Protein AF-A0A973HWJ2-F1 (afdb_monomer_lite)

Radius of gyration: 31.45 Å; chains: 1; bounding box: 64×47×81 Å

Secondary structure (DSSP, 8-state):
-HHHHHHHHHHHHHHHHHHHHHHHHHSTTHHHHHHHHHHHHHHHHHHHHHHHHHHHHHTS---SSS---EEEEEEEEETTEEEEEEEETT--EEEEEEETT------------THHHHHH--

Sequence (122 aa):
MLQGSIIFALVVIALTAITFAGYLLFRRGWFVIWLKASFAMTLIMAAVASLLSLLDVLSYQQLMAEVPIATVSIFEKENQHFDLTLVTVEGKEERYQIYGDQWQLDARLLTWVGPLAALGKK

Foldseek 3Di:
DVVVVVVVVVVVVVVVVVVVVVVQVPPPCNVVVVVVVVVVVVVVVVVVVVVVVVVVVVVDDDDPDPDDQWDWDWDDPDQQWIWIWIQGPVRDIDIDIGGHPDDDDDDDDDADDDPVNVVVDD

pLDDT: mean 85.68, std 9.86, range [49.69, 98.0]

Structure (mmCIF, N/CA/C/O backbone):
data_AF-A0A973HWJ2-F1
#
_entry.id   AF-A0A973HWJ2-F1
#
loop_
_atom_site.group_PDB
_atom_site.id
_atom_site.type_symbol
_atom_site.label_atom_id
_atom_site.label_alt_id
_atom_site.label_comp_id
_atom_site.label_asym_id
_atom_site.label_entity_id
_atom_site.label_seq_id
_atom_site.pdbx_PDB_ins_code
_atom_site.Cartn_x
_atom_site.Cartn_y
_atom_site.Cartn_z
_atom_site.occupancy
_atom_site.B_iso_or_equiv
_atom_site.auth_seq_id
_atom_site.auth_comp_id
_atom_site.auth_asym_id
_atom_site.auth_atom_id
_atom_site.pdbx_PDB_model_num
ATOM 1 N N . MET A 1 1 ? 2.311 25.179 -52.643 1.00 66.81 1 MET A N 1
ATOM 2 C CA . MET A 1 1 ? 3.588 25.550 -51.984 1.00 66.81 1 MET A CA 1
ATOM 3 C C . MET A 1 1 ? 3.638 25.078 -50.527 1.00 66.81 1 MET A C 1
ATOM 5 O O . MET A 1 1 ? 4.585 24.380 -50.199 1.00 66.81 1 MET A O 1
ATOM 9 N N . LEU A 1 2 ? 2.611 25.325 -49.694 1.00 78.38 2 LEU A N 1
ATOM 10 C CA . LEU A 1 2 ? 2.567 24.873 -48.283 1.00 78.38 2 LEU A CA 1
ATOM 11 C C . LEU A 1 2 ? 2.660 23.349 -48.059 1.00 78.38 2 LEU A C 1
ATOM 13 O O . LEU A 1 2 ? 3.334 22.898 -47.139 1.00 78.38 2 LEU A O 1
ATOM 17 N N . GLN A 1 3 ? 1.998 22.536 -48.886 1.00 85.62 3 GLN A N 1
ATOM 18 C CA . GLN A 1 3 ? 1.998 21.078 -48.697 1.00 85.62 3 GLN A CA 1
ATOM 19 C C . GLN A 1 3 ? 3.396 20.467 -48.898 1.00 85.62 3 GLN A C 1
ATOM 21 O O . GLN A 1 3 ? 3.814 19.610 -48.127 1.00 85.62 3 GLN A O 1
ATOM 26 N N . GLY A 1 4 ? 4.152 20.954 -49.889 1.00 90.69 4 GLY A N 1
ATOM 27 C CA . GLY A 1 4 ? 5.516 20.491 -50.157 1.00 90.69 4 GLY A CA 1
ATOM 28 C C . GLY A 1 4 ? 6.498 20.843 -49.036 1.00 90.69 4 GLY A C 1
ATOM 29 O O . GLY A 1 4 ? 7.325 20.013 -48.672 1.00 90.69 4 GLY A O 1
ATOM 30 N N . SER A 1 5 ? 6.367 22.029 -48.430 1.00 89.81 5 SER A N 1
ATOM 31 C CA . SER A 1 5 ? 7.207 22.432 -47.295 1.00 89.81 5 SER A CA 1
ATOM 32 C C . SER A 1 5 ? 6.914 21.630 -46.027 1.00 89.81 5 SER A C 1
ATOM 34 O O . SER A 1 5 ? 7.844 21.299 -45.297 1.00 89.81 5 SER A O 1
ATOM 36 N N . ILE A 1 6 ? 5.648 21.268 -45.781 1.00 93.69 6 ILE A N 1
ATOM 37 C CA . ILE A 1 6 ? 5.269 20.420 -44.637 1.00 93.69 6 ILE A CA 1
ATOM 38 C C . ILE A 1 6 ? 5.844 19.012 -44.807 1.00 93.69 6 ILE A C 1
ATOM 40 O O . ILE A 1 6 ? 6.454 18.486 -43.880 1.00 93.69 6 ILE A O 1
ATOM 44 N N . ILE A 1 7 ? 5.704 18.421 -45.998 1.00 96.06 7 ILE A N 1
ATOM 45 C CA . ILE A 1 7 ? 6.263 17.094 -46.292 1.00 96.06 7 ILE A CA 1
ATOM 46 C C . ILE A 1 7 ? 7.784 17.112 -46.118 1.00 96.06 7 ILE A C 1
ATOM 48 O O . ILE A 1 7 ? 8.334 16.239 -45.453 1.00 96.06 7 ILE A O 1
ATOM 52 N N . PHE A 1 8 ? 8.460 18.128 -46.654 1.00 95.31 8 PHE A N 1
ATOM 53 C CA . PHE A 1 8 ? 9.906 18.268 -46.510 1.00 95.31 8 PHE A CA 1
ATOM 54 C C . PHE A 1 8 ? 10.337 18.375 -45.039 1.00 95.31 8 PHE A C 1
ATOM 56 O O . PHE A 1 8 ? 11.236 17.653 -44.611 1.00 95.31 8 PHE A O 1
ATOM 63 N N . ALA A 1 9 ? 9.662 19.210 -44.243 1.00 94.12 9 ALA A N 1
ATOM 64 C CA . ALA A 1 9 ? 9.952 19.349 -42.818 1.00 94.12 9 ALA A CA 1
ATOM 65 C C . ALA A 1 9 ? 9.747 18.029 -42.055 1.00 94.12 9 ALA A C 1
ATOM 67 O O . ALA A 1 9 ? 10.604 17.639 -41.264 1.00 94.12 9 ALA A O 1
ATOM 68 N N . LEU A 1 10 ? 8.656 17.307 -42.330 1.00 95.88 10 LEU A N 1
ATOM 69 C CA . LEU A 1 10 ? 8.382 16.007 -41.711 1.00 95.88 10 LEU A CA 1
ATOM 70 C C . LEU A 1 10 ? 9.436 14.958 -42.079 1.00 95.88 10 LEU A C 1
ATOM 72 O O . LEU A 1 10 ? 9.856 14.198 -41.210 1.00 95.88 10 LEU A O 1
ATOM 76 N N . VAL A 1 11 ? 9.902 14.936 -43.331 1.00 96.50 11 VAL A N 1
ATOM 77 C CA . VAL A 1 11 ? 10.969 14.025 -43.775 1.00 96.50 11 VAL A CA 1
ATOM 78 C C . VAL A 1 11 ? 12.285 14.334 -43.063 1.00 96.50 11 VAL A C 1
ATOM 80 O O . VAL A 1 11 ? 12.936 13.415 -42.568 1.00 96.50 11 VAL A O 1
ATOM 83 N N . VAL A 1 12 ? 12.664 15.610 -42.950 1.00 96.38 12 VAL A N 1
ATOM 84 C CA . VAL A 1 12 ? 13.880 16.011 -42.224 1.00 96.38 12 VAL A CA 1
ATOM 85 C C . VAL A 1 12 ? 13.784 15.609 -40.750 1.00 96.38 12 VAL A C 1
ATOM 87 O O . VAL A 1 12 ? 14.704 14.982 -40.224 1.00 96.38 12 VAL A O 1
ATOM 90 N N . ILE A 1 13 ? 12.654 15.886 -40.093 1.00 96.19 13 ILE A N 1
ATOM 91 C CA . ILE A 1 13 ? 12.424 15.486 -38.698 1.00 96.19 13 ILE A CA 1
ATOM 92 C C . ILE A 1 13 ? 12.512 13.961 -38.555 1.00 96.19 13 ILE A C 1
ATOM 94 O O . ILE A 1 13 ? 13.239 13.473 -37.693 1.00 96.19 13 ILE A O 1
ATOM 98 N N . ALA A 1 14 ? 11.848 13.198 -39.423 1.00 93.81 14 ALA A N 1
ATOM 99 C CA . ALA A 1 14 ? 11.887 11.739 -39.377 1.00 93.81 14 ALA A CA 1
ATOM 100 C C . ALA A 1 14 ? 13.316 11.188 -39.548 1.00 93.81 14 ALA A C 1
ATOM 102 O O . ALA A 1 14 ? 13.743 10.339 -38.766 1.00 93.81 14 ALA A O 1
ATOM 103 N N . LEU A 1 15 ? 14.092 11.703 -40.507 1.00 95.69 15 LEU A N 1
ATOM 104 C CA . LEU A 1 15 ? 15.480 11.281 -40.732 1.00 95.69 15 LEU A CA 1
ATOM 105 C C . LEU A 1 15 ? 16.398 11.634 -39.551 1.00 95.69 15 LEU A C 1
ATOM 107 O O . LEU A 1 15 ? 17.232 10.819 -39.144 1.00 95.69 15 LEU A O 1
ATOM 111 N N . THR A 1 16 ? 16.232 12.819 -38.959 1.00 92.31 16 THR A N 1
ATOM 112 C CA . THR A 1 16 ? 16.990 13.206 -37.754 1.00 92.31 16 THR A CA 1
ATOM 113 C C . THR A 1 16 ? 16.624 12.338 -36.550 1.00 92.31 16 THR A C 1
ATOM 115 O O . THR A 1 16 ? 17.513 11.870 -35.842 1.00 92.31 16 THR A O 1
ATOM 118 N N . ALA A 1 17 ? 15.341 12.027 -36.354 1.00 90.75 17 ALA A N 1
ATOM 119 C CA . ALA A 1 17 ? 14.898 11.145 -35.280 1.00 90.75 17 ALA A CA 1
ATOM 120 C C . ALA A 1 17 ? 15.446 9.720 -35.452 1.00 90.75 17 ALA A C 1
ATOM 122 O O . ALA A 1 17 ? 15.938 9.140 -34.487 1.00 90.75 17 ALA A O 1
ATOM 123 N N . ILE A 1 18 ? 15.429 9.171 -36.673 1.00 93.31 18 ILE A N 1
ATOM 124 C CA . ILE A 1 18 ? 15.954 7.826 -36.965 1.00 93.31 18 ILE A CA 1
ATOM 125 C C . ILE A 1 18 ? 17.468 7.759 -36.744 1.00 93.31 18 ILE A C 1
ATOM 127 O O . ILE A 1 18 ? 17.956 6.813 -36.128 1.00 93.31 18 ILE A O 1
ATOM 131 N N . THR A 1 19 ? 18.222 8.759 -37.205 1.00 89.50 19 THR A N 1
ATOM 132 C CA . THR A 1 19 ? 19.684 8.790 -37.017 1.00 89.50 19 THR A CA 1
ATOM 133 C C . THR A 1 19 ? 20.060 8.951 -35.546 1.00 89.50 19 THR A C 1
ATOM 135 O O . THR A 1 19 ? 20.955 8.253 -35.067 1.00 89.50 19 THR A O 1
ATOM 138 N N . PHE A 1 20 ? 19.342 9.793 -34.800 1.00 86.88 20 PHE A N 1
ATOM 139 C CA . PHE A 1 20 ? 19.561 9.974 -33.367 1.00 86.88 20 PHE A CA 1
ATOM 140 C C . PHE A 1 20 ? 19.155 8.739 -32.548 1.00 86.88 20 PHE A C 1
ATOM 142 O O . PHE A 1 20 ? 19.892 8.327 -31.652 1.00 86.88 20 PHE A O 1
ATOM 149 N N . ALA A 1 21 ? 18.032 8.098 -32.887 1.00 83.62 21 ALA A N 1
ATOM 150 C CA . ALA A 1 21 ? 17.610 6.836 -32.282 1.00 83.62 21 ALA A CA 1
ATOM 151 C C . ALA A 1 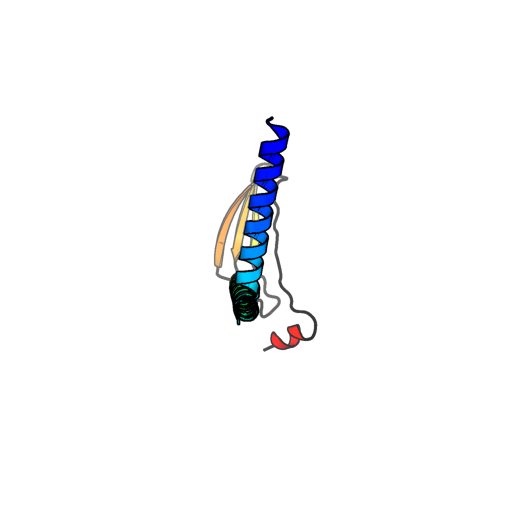21 ? 18.622 5.720 -32.567 1.00 83.62 21 ALA A C 1
ATOM 153 O O . ALA A 1 21 ? 19.028 5.014 -31.648 1.00 83.62 21 ALA A O 1
ATOM 154 N N . GLY A 1 22 ? 19.096 5.605 -33.811 1.00 82.25 22 GLY A N 1
ATOM 155 C CA . GLY A 1 22 ? 20.171 4.687 -34.176 1.00 82.25 22 GLY A CA 1
ATOM 156 C C . GLY A 1 22 ? 21.433 4.949 -33.356 1.00 82.25 22 GLY A C 1
ATOM 157 O O . GLY A 1 22 ? 21.944 4.038 -32.714 1.00 82.25 22 GLY A O 1
ATOM 158 N N . TYR A 1 23 ? 21.894 6.198 -33.287 1.00 82.62 23 TYR A N 1
ATOM 159 C CA . TYR A 1 23 ? 23.055 6.577 -32.477 1.00 82.62 23 TYR A CA 1
ATOM 160 C C . TYR A 1 23 ? 22.894 6.199 -30.994 1.00 82.62 23 TYR A C 1
ATOM 162 O O . TYR A 1 23 ? 23.821 5.654 -30.392 1.00 82.62 23 TYR A O 1
ATOM 170 N N . LEU A 1 24 ? 21.715 6.435 -30.409 1.00 75.25 24 LEU A N 1
ATOM 171 C CA . LEU A 1 24 ? 21.421 6.094 -29.016 1.00 75.25 24 LEU A CA 1
ATOM 172 C C . LEU A 1 24 ? 21.386 4.574 -28.782 1.00 75.25 24 LEU A C 1
ATOM 174 O O . LEU A 1 24 ? 21.932 4.101 -27.786 1.00 75.25 24 LEU A O 1
ATOM 178 N N . LEU A 1 25 ? 20.790 3.814 -29.706 1.00 75.19 25 LEU A N 1
ATOM 179 C CA . LEU A 1 25 ? 20.664 2.354 -29.630 1.00 75.19 25 LEU A CA 1
ATOM 180 C C . LEU A 1 25 ? 21.994 1.628 -29.887 1.00 75.19 25 LEU A C 1
ATOM 182 O O . LEU A 1 25 ? 22.286 0.633 -29.225 1.00 75.19 25 LEU A O 1
ATOM 186 N N . PHE A 1 26 ? 22.825 2.132 -30.804 1.00 75.12 26 PHE A N 1
ATOM 187 C CA . PHE A 1 26 ? 24.158 1.586 -31.089 1.00 75.12 26 PHE A CA 1
ATOM 188 C C . PHE A 1 26 ? 25.208 1.990 -30.043 1.00 75.12 26 PHE A C 1
ATOM 190 O O . PHE A 1 26 ? 26.313 1.437 -30.024 1.00 75.12 26 PHE A O 1
ATOM 197 N N . ARG A 1 27 ? 24.881 2.912 -29.127 1.00 73.81 27 ARG A N 1
ATOM 198 C CA . ARG A 1 27 ? 25.751 3.250 -28.000 1.00 73.81 27 ARG A CA 1
ATOM 199 C C . ARG A 1 27 ? 25.801 2.075 -27.021 1.00 73.81 27 ARG A C 1
ATOM 201 O O . ARG A 1 27 ? 24.853 1.786 -26.288 1.00 73.81 27 ARG A O 1
ATOM 208 N N . ARG A 1 28 ? 26.949 1.391 -27.015 1.00 68.81 28 ARG A N 1
ATOM 209 C CA . ARG A 1 28 ? 27.226 0.196 -26.207 1.00 68.81 28 ARG A CA 1
ATOM 210 C C . ARG A 1 28 ? 26.821 0.426 -24.744 1.00 68.81 28 ARG A C 1
ATOM 212 O O . ARG A 1 28 ? 27.370 1.295 -24.075 1.00 68.81 28 ARG A O 1
ATOM 219 N N . GLY A 1 29 ? 25.857 -0.359 -24.261 1.00 76.38 29 GLY A N 1
ATOM 220 C CA . GLY A 1 29 ? 25.415 -0.354 -22.863 1.00 76.38 29 GLY A CA 1
ATOM 221 C C . GLY A 1 29 ? 24.126 0.414 -22.556 1.00 76.38 29 GLY A C 1
ATOM 222 O O . GLY A 1 29 ? 23.635 0.267 -21.440 1.00 76.38 29 GLY A O 1
ATOM 223 N N . TRP A 1 30 ? 23.525 1.157 -23.499 1.00 83.12 30 TRP A N 1
ATOM 224 C CA . TRP A 1 30 ? 22.272 1.888 -23.228 1.00 83.12 30 TRP A CA 1
ATOM 225 C C . TRP A 1 30 ? 21.138 0.967 -22.751 1.00 83.12 30 TRP A C 1
ATOM 227 O O . TRP A 1 30 ? 20.506 1.260 -21.740 1.00 83.12 30 TRP A O 1
ATOM 237 N N . PHE A 1 31 ? 20.941 -0.186 -23.402 1.00 83.69 31 PHE A N 1
ATOM 238 C CA . PHE A 1 31 ? 19.905 -1.148 -23.006 1.00 83.69 31 PHE A CA 1
ATOM 239 C C . PHE A 1 31 ? 20.122 -1.696 -21.588 1.00 83.69 31 PHE A C 1
ATOM 241 O O . PHE A 1 31 ? 19.179 -1.810 -20.813 1.00 83.69 31 PHE A O 1
ATOM 248 N N . VAL A 1 32 ? 21.375 -1.983 -21.217 1.00 86.75 32 VAL A N 1
ATOM 249 C CA . VAL A 1 32 ? 21.720 -2.485 -19.877 1.00 86.75 32 VAL A CA 1
ATOM 250 C C . VAL A 1 32 ? 21.515 -1.398 -18.822 1.00 86.75 32 VAL A C 1
ATOM 252 O O . VAL A 1 32 ? 21.009 -1.684 -17.739 1.00 86.75 32 VAL A O 1
ATOM 255 N N . ILE A 1 33 ? 21.869 -0.148 -19.135 1.00 88.94 33 ILE A N 1
ATOM 256 C CA . ILE A 1 33 ? 21.638 1.001 -18.250 1.00 88.94 33 ILE A CA 1
ATOM 257 C C . ILE A 1 33 ? 20.137 1.225 -18.053 1.00 88.94 33 ILE A C 1
ATOM 259 O O . ILE A 1 33 ? 19.697 1.371 -16.915 1.00 88.94 33 ILE A O 1
ATOM 263 N N . TRP A 1 34 ? 19.356 1.205 -19.135 1.00 89.56 34 TRP A N 1
ATOM 264 C CA . TRP A 1 34 ? 17.902 1.334 -19.083 1.00 89.56 34 TRP A CA 1
ATOM 265 C C . TRP A 1 34 ? 17.272 0.211 -18.254 1.00 89.56 34 TRP A C 1
ATOM 267 O O . TRP A 1 34 ? 16.551 0.495 -17.303 1.00 89.56 34 TRP A O 1
ATOM 277 N N . LEU A 1 35 ? 17.628 -1.050 -18.523 1.00 92.12 35 LEU A N 1
ATOM 278 C CA . LEU A 1 35 ? 17.107 -2.202 -17.786 1.00 92.12 35 LEU A CA 1
ATOM 279 C C . LEU A 1 35 ? 17.448 -2.123 -16.291 1.00 92.12 35 LEU A C 1
ATOM 281 O O . LEU A 1 35 ? 16.582 -2.341 -15.445 1.00 92.12 35 LEU A O 1
ATOM 285 N N . LYS A 1 36 ? 18.693 -1.760 -15.954 1.00 92.31 36 LYS A N 1
ATOM 286 C CA . LYS A 1 36 ? 19.130 -1.578 -14.563 1.00 92.31 36 LYS A CA 1
ATOM 287 C C . LYS A 1 36 ? 18.366 -0.443 -13.877 1.00 92.31 36 LYS A C 1
ATOM 289 O O . LYS A 1 36 ? 17.967 -0.604 -12.726 1.00 92.31 36 LYS A O 1
ATOM 294 N N . ALA A 1 37 ? 18.155 0.680 -14.563 1.00 93.88 37 ALA A N 1
ATOM 295 C CA . ALA A 1 37 ? 17.407 1.815 -14.030 1.00 93.88 37 ALA A CA 1
ATOM 296 C C . ALA A 1 37 ? 15.928 1.465 -13.806 1.00 93.88 37 ALA A C 1
ATOM 298 O O . ALA A 1 37 ? 15.395 1.746 -12.735 1.00 93.88 37 ALA A O 1
ATOM 299 N N . SER A 1 38 ? 15.285 0.790 -14.761 1.00 94.56 38 SER A N 1
ATOM 300 C CA . SER A 1 38 ? 13.902 0.318 -14.629 1.00 94.56 38 SER A CA 1
ATOM 301 C C . SER A 1 38 ? 13.746 -0.690 -13.492 1.00 94.56 38 SER A C 1
ATOM 303 O O . SER A 1 38 ? 12.805 -0.591 -12.703 1.00 94.56 38 SER A O 1
ATOM 305 N N . PHE A 1 39 ? 14.687 -1.627 -13.357 1.00 95.38 39 PHE A N 1
ATOM 306 C CA . PHE A 1 39 ? 14.683 -2.583 -12.252 1.00 95.38 39 PHE A CA 1
ATOM 307 C C . PHE A 1 39 ? 14.872 -1.885 -10.899 1.00 95.38 39 PHE A C 1
ATOM 309 O O . PHE A 1 39 ? 14.102 -2.129 -9.974 1.00 95.38 39 PHE A O 1
ATOM 316 N N . ALA A 1 40 ? 15.826 -0.954 -10.795 1.00 96.62 40 ALA A N 1
ATOM 317 C CA . ALA A 1 40 ? 16.031 -0.164 -9.582 1.00 96.62 40 ALA A CA 1
ATOM 318 C C . ALA A 1 40 ? 14.790 0.667 -9.219 1.00 96.62 40 ALA A C 1
ATOM 320 O O . ALA A 1 40 ? 14.373 0.660 -8.064 1.00 96.62 40 ALA A O 1
ATOM 321 N N . MET A 1 41 ? 14.157 1.322 -10.198 1.00 97.19 41 MET A N 1
ATOM 322 C CA . MET A 1 41 ? 12.914 2.069 -9.984 1.00 97.19 41 MET A CA 1
ATOM 323 C C . MET A 1 41 ? 11.789 1.152 -9.486 1.00 97.19 41 MET A C 1
ATOM 325 O O . MET A 1 41 ? 11.069 1.504 -8.556 1.00 97.19 41 MET A O 1
ATOM 329 N N . THR A 1 42 ? 11.672 -0.051 -10.054 1.00 97.38 42 THR A N 1
ATOM 330 C CA . THR A 1 42 ? 10.681 -1.049 -9.623 1.00 97.38 42 THR A CA 1
ATOM 331 C C . THR A 1 42 ? 10.918 -1.484 -8.178 1.00 97.38 42 THR A C 1
ATOM 333 O O . THR A 1 42 ? 9.972 -1.540 -7.398 1.00 97.38 42 THR A O 1
ATOM 336 N N . LEU A 1 43 ? 12.174 -1.729 -7.791 1.00 97.31 43 LEU A N 1
ATOM 337 C CA . LEU A 1 43 ? 12.524 -2.067 -6.409 1.00 97.31 43 LEU A CA 1
ATOM 338 C C . LEU A 1 43 ? 12.217 -0.925 -5.436 1.00 97.31 43 LEU A C 1
ATOM 340 O O . LEU A 1 43 ? 11.713 -1.182 -4.347 1.00 97.31 43 LEU A O 1
ATOM 344 N N . ILE A 1 44 ? 12.474 0.327 -5.825 1.00 97.94 44 ILE A N 1
ATOM 345 C CA . ILE A 1 44 ? 12.131 1.496 -5.004 1.00 97.94 44 ILE A CA 1
ATOM 346 C C . ILE A 1 44 ? 10.613 1.584 -4.818 1.00 97.94 44 ILE A C 1
ATOM 348 O O . ILE A 1 44 ? 10.152 1.727 -3.688 1.00 97.94 44 ILE A O 1
ATOM 352 N N . MET A 1 45 ? 9.828 1.440 -5.890 1.00 98.00 45 MET A N 1
ATOM 353 C CA . MET A 1 45 ? 8.364 1.426 -5.786 1.00 98.00 45 MET A CA 1
ATOM 354 C C . MET A 1 45 ? 7.866 0.285 -4.893 1.00 98.00 45 MET A C 1
ATOM 356 O O . MET A 1 45 ? 7.002 0.509 -4.050 1.00 98.00 45 MET A O 1
ATOM 360 N N . ALA A 1 46 ? 8.436 -0.915 -5.028 1.00 97.94 46 ALA A N 1
ATOM 361 C CA . ALA A 1 46 ? 8.090 -2.056 -4.186 1.00 97.94 46 ALA A CA 1
ATOM 362 C C . ALA A 1 46 ? 8.444 -1.812 -2.709 1.00 97.94 46 ALA A C 1
ATOM 364 O O . ALA A 1 46 ? 7.664 -2.171 -1.826 1.00 97.94 46 ALA A O 1
ATOM 365 N N . ALA A 1 47 ? 9.579 -1.166 -2.430 1.00 97.62 47 ALA A N 1
ATOM 366 C CA . ALA A 1 47 ? 9.987 -0.802 -1.076 1.00 97.62 47 ALA A CA 1
ATOM 367 C C . ALA A 1 47 ? 9.041 0.238 -0.459 1.00 97.62 47 ALA A C 1
ATOM 369 O O . ALA A 1 47 ? 8.606 0.065 0.677 1.00 97.62 47 ALA A O 1
ATOM 370 N N . VAL A 1 48 ? 8.670 1.276 -1.216 1.00 97.69 48 VAL A N 1
ATOM 371 C CA . VAL A 1 48 ? 7.691 2.283 -0.776 1.00 97.69 48 VAL A CA 1
ATOM 372 C C . VAL A 1 48 ? 6.333 1.636 -0.516 1.00 97.69 48 VAL A C 1
ATOM 374 O O . VAL A 1 48 ? 5.757 1.855 0.545 1.00 97.69 48 VAL A O 1
ATOM 377 N N . ALA A 1 49 ? 5.844 0.795 -1.432 1.00 97.31 49 ALA A N 1
ATOM 378 C CA . ALA A 1 49 ? 4.582 0.081 -1.250 1.00 97.31 49 ALA A CA 1
ATOM 379 C C . ALA A 1 49 ? 4.615 -0.811 0.000 1.00 97.31 49 ALA A C 1
ATOM 381 O O . ALA A 1 49 ? 3.704 -0.750 0.817 1.00 97.31 49 ALA A O 1
ATOM 382 N N . SER A 1 50 ? 5.701 -1.563 0.200 1.00 95.19 50 SER A N 1
ATOM 383 C CA . SER A 1 50 ? 5.882 -2.410 1.385 1.00 95.19 50 SER A CA 1
ATOM 384 C C . SER A 1 50 ? 5.919 -1.595 2.677 1.00 95.19 50 SER A C 1
ATOM 386 O O . SER A 1 50 ? 5.349 -2.019 3.677 1.00 95.19 50 SER A O 1
ATOM 388 N N . LEU A 1 51 ? 6.556 -0.419 2.669 1.00 95.81 51 LEU A N 1
ATOM 389 C CA . LEU A 1 51 ? 6.598 0.467 3.831 1.00 95.81 51 LEU A CA 1
ATOM 390 C C . LEU A 1 51 ? 5.207 1.016 4.167 1.00 95.81 51 LEU A C 1
ATOM 392 O O . LEU A 1 51 ? 4.823 1.016 5.332 1.00 95.81 51 LEU A O 1
ATOM 396 N N . LEU A 1 52 ? 4.438 1.438 3.160 1.00 96.06 52 LEU A N 1
ATOM 397 C CA . LEU A 1 52 ? 3.058 1.890 3.353 1.00 96.06 52 LEU A CA 1
ATOM 398 C C . LEU A 1 52 ? 2.168 0.757 3.878 1.00 96.06 52 LEU A C 1
ATOM 400 O O . LEU A 1 52 ? 1.426 0.966 4.833 1.00 96.06 52 LEU A O 1
ATOM 404 N N . SER A 1 53 ? 2.286 -0.450 3.318 1.00 91.56 53 SER A N 1
ATOM 405 C CA . SER A 1 53 ? 1.570 -1.630 3.815 1.00 91.56 53 SER A CA 1
ATOM 406 C C . SER A 1 53 ? 1.976 -1.995 5.243 1.00 91.56 53 SER A C 1
ATOM 408 O O . SER A 1 53 ? 1.127 -2.379 6.038 1.00 91.56 53 SER A O 1
ATOM 410 N N . LEU A 1 54 ? 3.256 -1.857 5.597 1.00 90.81 54 LEU A N 1
ATOM 411 C CA . LEU A 1 54 ? 3.724 -2.088 6.961 1.00 90.81 54 LEU A CA 1
ATOM 412 C C . LEU A 1 54 ? 3.112 -1.077 7.934 1.00 90.81 54 LEU A C 1
ATOM 414 O O . LEU A 1 54 ? 2.663 -1.477 9.002 1.00 90.81 54 LEU A O 1
ATOM 418 N N . LEU A 1 55 ? 3.078 0.209 7.575 1.00 90.81 55 LEU A N 1
ATOM 419 C CA . LEU A 1 55 ? 2.442 1.244 8.397 1.00 90.81 55 LEU A CA 1
ATOM 420 C C . LEU A 1 55 ? 0.946 0.973 8.591 1.00 90.81 55 LEU A C 1
ATOM 422 O O . LEU A 1 55 ? 0.449 1.126 9.703 1.00 90.81 55 LEU A O 1
ATOM 426 N N . ASP A 1 56 ? 0.255 0.525 7.541 1.00 87.81 56 ASP A N 1
ATOM 427 C CA . ASP A 1 56 ? -1.150 0.120 7.626 1.00 87.81 56 ASP A CA 1
ATOM 428 C C . ASP A 1 56 ? -1.329 -1.055 8.598 1.00 87.81 56 ASP A C 1
ATOM 430 O O . ASP A 1 56 ? -2.104 -0.956 9.544 1.00 87.81 56 ASP A O 1
ATOM 434 N N . VAL A 1 57 ? -0.535 -2.123 8.462 1.00 85.00 57 VAL A N 1
ATOM 435 C CA . VAL A 1 57 ? -0.593 -3.288 9.365 1.00 85.00 57 VAL A CA 1
ATOM 436 C C . VAL A 1 57 ? -0.252 -2.914 10.812 1.00 85.00 57 VAL A C 1
ATOM 438 O O . VAL A 1 57 ? -0.903 -3.403 11.733 1.00 85.00 57 VAL A O 1
ATOM 441 N N . LEU A 1 58 ? 0.728 -2.033 11.032 1.00 83.69 58 LEU A N 1
ATOM 442 C CA . LEU A 1 58 ? 1.106 -1.557 12.368 1.00 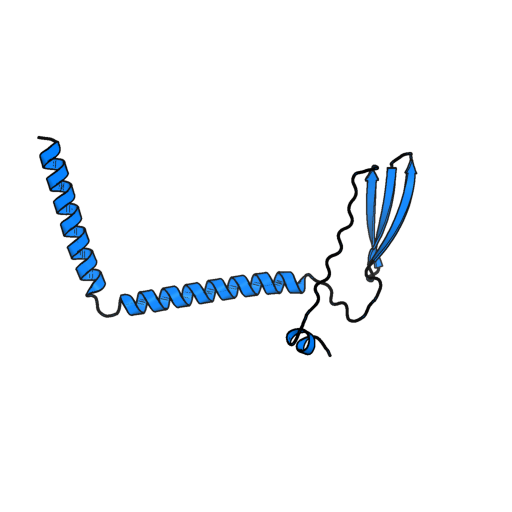83.69 58 LEU A CA 1
ATOM 443 C C . LEU A 1 58 ? 0.038 -0.670 13.024 1.00 83.69 58 LEU A C 1
ATOM 445 O O . LEU A 1 58 ? 0.106 -0.459 14.233 1.00 83.69 58 LEU A O 1
ATOM 449 N N . SER A 1 59 ? -0.937 -0.160 12.266 1.00 80.69 59 SER A N 1
ATOM 450 C CA . SER A 1 59 ? -2.065 0.588 12.833 1.00 80.69 59 SER A CA 1
ATOM 451 C C . SER A 1 59 ? -3.091 -0.311 13.537 1.00 80.69 59 SER A C 1
ATOM 453 O O . SER A 1 59 ? -3.864 0.173 14.366 1.00 80.69 59 SER A O 1
ATOM 455 N N . TYR A 1 60 ? -3.089 -1.618 13.249 1.00 78.00 60 TYR A N 1
ATOM 456 C CA . TYR A 1 60 ? -3.995 -2.574 13.879 1.00 78.00 60 TYR A CA 1
ATOM 457 C C . TYR A 1 60 ? -3.468 -3.002 15.250 1.00 78.00 60 TYR A C 1
ATOM 459 O O . TYR A 1 60 ? -2.303 -3.373 15.408 1.00 78.00 60 TYR A O 1
ATOM 467 N N . GLN A 1 61 ? -4.352 -3.020 16.248 1.00 70.75 61 GLN A N 1
ATOM 468 C CA . GLN A 1 61 ? -4.031 -3.597 17.551 1.00 70.75 61 GLN A CA 1
ATOM 469 C C . GLN A 1 61 ? -3.938 -5.124 17.447 1.00 70.75 61 GLN A C 1
ATOM 471 O O . GLN A 1 61 ? -4.752 -5.769 16.785 1.00 70.75 61 GLN A O 1
ATOM 476 N N . GLN A 1 62 ? -2.944 -5.718 18.107 1.00 69.56 62 GLN A N 1
ATOM 477 C CA . GLN A 1 62 ? -2.772 -7.169 18.127 1.00 69.56 62 GLN A CA 1
ATOM 478 C C . GLN A 1 62 ? -3.726 -7.802 19.145 1.00 69.56 62 GLN A C 1
ATOM 480 O O . GLN A 1 62 ? -3.536 -7.659 20.351 1.00 69.56 62 GLN A O 1
ATOM 485 N N . LEU A 1 63 ? -4.724 -8.550 18.670 1.00 65.56 63 LEU A N 1
ATOM 486 C CA . LEU A 1 63 ? -5.569 -9.371 19.535 1.00 65.56 63 LEU A CA 1
ATOM 487 C C . LEU A 1 63 ? -4.908 -10.740 19.750 1.00 65.56 63 LEU A C 1
ATOM 489 O O . LEU A 1 63 ? -4.897 -11.582 18.857 1.00 65.56 63 LEU A O 1
ATOM 493 N N . MET A 1 64 ? -4.355 -10.957 20.944 1.00 63.41 64 MET A N 1
ATOM 494 C CA . MET A 1 64 ? -3.726 -12.231 21.339 1.00 63.41 64 MET A CA 1
ATOM 495 C C . MET A 1 64 ? -4.748 -13.277 21.821 1.00 63.41 64 MET A C 1
ATOM 497 O O . MET A 1 64 ? -4.449 -14.466 21.872 1.00 63.41 64 MET A O 1
ATOM 501 N N . ALA A 1 65 ? -5.958 -12.840 22.171 1.00 65.94 65 ALA A N 1
ATOM 502 C CA . ALA A 1 65 ? -7.072 -13.682 22.590 1.00 65.94 65 ALA A CA 1
ATOM 503 C C . ALA A 1 65 ? -8.404 -12.990 22.251 1.00 65.94 65 ALA A C 1
ATOM 505 O O . ALA A 1 65 ? -8.421 -11.794 21.949 1.00 65.94 65 ALA A O 1
ATOM 506 N N . GLU A 1 66 ? -9.515 -13.729 22.317 1.00 67.38 66 GLU A N 1
ATOM 507 C CA . GLU A 1 66 ? -10.879 -13.186 22.216 1.00 67.38 66 GLU A CA 1
ATOM 508 C C . GLU A 1 66 ? -11.200 -12.342 23.459 1.00 67.38 66 GLU A C 1
ATOM 510 O O . GLU A 1 66 ? -11.870 -12.776 24.394 1.00 67.38 66 GLU A O 1
ATOM 515 N N . VAL A 1 67 ? -10.648 -11.131 23.496 1.00 73.19 67 VAL A N 1
ATOM 516 C CA . VAL A 1 67 ? -10.845 -10.148 24.563 1.00 73.19 67 VAL A CA 1
ATOM 517 C C . VAL A 1 67 ? -11.764 -9.048 24.029 1.00 73.19 67 VAL A C 1
ATOM 519 O O . VAL A 1 67 ? -11.619 -8.657 22.866 1.00 73.19 67 VAL A O 1
ATOM 522 N N . PRO A 1 68 ? -12.712 -8.528 24.833 1.00 78.88 68 PRO A N 1
ATOM 523 C CA . PRO A 1 68 ? -13.483 -7.350 24.448 1.00 78.88 68 PRO A CA 1
ATOM 524 C C . PRO A 1 68 ? -12.545 -6.188 24.088 1.00 78.88 68 PRO A C 1
ATOM 526 O O . PRO A 1 68 ? -11.705 -5.802 24.894 1.00 78.88 68 PRO A O 1
ATOM 529 N N . ILE A 1 69 ? -12.688 -5.634 22.880 1.00 81.06 69 ILE A N 1
ATOM 530 C CA . ILE A 1 69 ? -11.834 -4.540 22.371 1.00 81.06 69 ILE A CA 1
ATOM 531 C C . ILE A 1 69 ? -12.370 -3.140 22.693 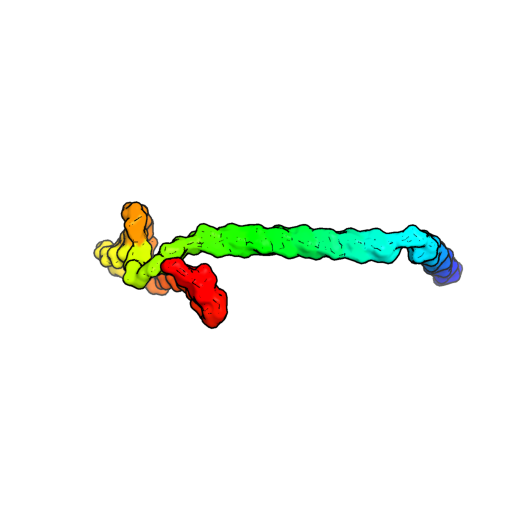1.00 81.06 69 ILE A C 1
ATOM 533 O O . ILE A 1 69 ? -11.613 -2.169 22.707 1.00 81.06 69 ILE A O 1
ATOM 537 N N . ALA A 1 70 ? -13.669 -3.028 22.964 1.00 86.81 70 ALA A N 1
ATOM 538 C CA . ALA A 1 70 ? -14.306 -1.808 23.434 1.00 86.81 70 ALA A CA 1
ATOM 539 C C . ALA A 1 70 ? -15.665 -2.119 24.074 1.00 86.81 70 ALA A C 1
ATOM 541 O O . ALA A 1 70 ? -16.329 -3.089 23.700 1.00 86.81 70 ALA A O 1
ATOM 542 N N . THR A 1 71 ? -16.092 -1.262 24.996 1.00 90.06 71 THR A N 1
ATOM 543 C CA . THR A 1 71 ? -17.442 -1.255 25.566 1.00 90.06 71 THR A CA 1
ATOM 544 C C . THR A 1 71 ? -18.191 -0.045 25.029 1.00 90.06 71 THR A C 1
ATOM 546 O O . THR A 1 71 ? -17.696 1.077 25.118 1.00 90.06 71 THR A O 1
ATOM 549 N N . VAL A 1 72 ? -19.385 -0.274 24.482 1.00 91.69 72 VAL A N 1
ATOM 550 C CA . VAL A 1 72 ? -20.270 0.781 23.978 1.00 91.69 72 VAL A CA 1
ATOM 551 C C . VAL A 1 72 ? -21.445 0.930 24.934 1.00 91.69 72 VAL A C 1
ATOM 553 O O . VAL A 1 72 ? -22.210 -0.013 25.129 1.00 91.69 72 VAL A O 1
ATOM 556 N N . SER A 1 73 ? -21.600 2.122 25.497 1.00 92.25 73 SER A N 1
ATOM 557 C CA . SER A 1 73 ? -22.731 2.493 26.345 1.00 92.25 73 SER A CA 1
ATOM 558 C C . SER A 1 73 ? -23.559 3.549 25.628 1.00 92.25 73 SER A C 1
ATOM 560 O O . SER A 1 73 ? -23.025 4.581 25.234 1.00 92.25 73 SER A O 1
ATOM 562 N N . ILE A 1 74 ? -24.856 3.299 25.460 1.00 91.50 74 ILE A N 1
ATOM 563 C CA . ILE A 1 74 ? -25.780 4.209 24.775 1.00 91.50 74 ILE A CA 1
ATOM 564 C C . ILE A 1 74 ? -26.818 4.685 25.784 1.00 91.50 74 ILE A C 1
ATOM 566 O O . ILE A 1 74 ? -27.460 3.868 26.446 1.00 91.50 74 ILE A O 1
ATOM 570 N N . PHE A 1 75 ? -26.987 5.998 25.894 1.00 92.00 75 PHE A N 1
ATOM 571 C CA . PHE A 1 75 ? -27.976 6.620 26.764 1.00 92.00 75 PHE A CA 1
ATOM 572 C C . PHE A 1 75 ? -28.892 7.540 25.957 1.00 92.00 75 PHE A C 1
ATOM 574 O O . PHE A 1 75 ? -28.430 8.490 25.329 1.00 92.00 75 PHE A O 1
ATOM 581 N N . GLU A 1 76 ? -30.195 7.270 25.967 1.00 90.75 76 GLU A N 1
ATOM 582 C CA . GLU A 1 76 ? -31.187 8.139 25.332 1.00 90.75 76 GLU A CA 1
ATOM 583 C C . GLU A 1 76 ? -31.386 9.401 26.177 1.00 90.75 76 GLU A C 1
ATOM 585 O O . GLU A 1 76 ? -31.758 9.328 27.350 1.00 90.75 76 GLU A O 1
ATOM 590 N N . LYS A 1 77 ? -31.109 10.566 25.587 1.00 90.38 77 LYS A N 1
ATOM 591 C CA . LYS A 1 77 ? -31.354 11.866 26.222 1.00 90.38 77 LYS A CA 1
ATOM 592 C C . LYS A 1 77 ? -32.741 12.395 25.894 1.00 90.38 77 LYS A C 1
ATOM 594 O O . LYS A 1 77 ? -33.423 12.898 26.781 1.00 90.38 77 LYS A O 1
ATOM 599 N N . GLU A 1 78 ? -33.131 12.300 24.627 1.00 89.50 78 GLU A N 1
ATOM 600 C CA . GLU A 1 78 ? -34.415 12.765 24.097 1.00 89.50 78 GLU A CA 1
ATOM 601 C C . GLU A 1 78 ? -34.833 11.876 22.917 1.00 89.50 78 GLU A C 1
ATOM 603 O O . GLU A 1 78 ? -34.070 11.015 22.479 1.00 89.50 78 GLU A O 1
ATOM 608 N N . ASN A 1 79 ? -36.028 12.111 22.368 1.00 89.31 79 ASN A N 1
ATOM 609 C CA . ASN A 1 79 ? -36.530 11.364 21.217 1.00 89.31 79 ASN A CA 1
ATOM 610 C C . ASN A 1 79 ? -35.538 11.430 20.043 1.00 89.31 79 ASN A C 1
ATOM 612 O O . ASN A 1 79 ? -35.282 12.508 19.505 1.00 89.31 79 ASN A O 1
ATOM 616 N N . GLN A 1 80 ? -35.009 10.272 19.644 1.00 88.62 80 GLN A N 1
ATOM 617 C CA . GLN A 1 80 ? -33.966 10.144 18.621 1.00 88.62 80 GLN A CA 1
ATOM 618 C C . GLN A 1 80 ? -32.673 10.926 18.916 1.00 88.62 80 GLN A C 1
ATOM 620 O O . GLN A 1 80 ? -31.951 11.272 17.985 1.00 88.62 80 GLN A O 1
ATOM 625 N N . HIS A 1 81 ? -32.342 11.195 20.178 1.00 91.50 81 HIS A N 1
ATOM 626 C CA . HIS A 1 81 ? -31.084 11.829 20.570 1.00 91.50 81 HIS A CA 1
ATOM 627 C C . HIS A 1 81 ? -30.396 10.981 21.638 1.00 91.50 81 HIS A C 1
ATOM 629 O O . HIS A 1 81 ? -30.860 10.860 22.773 1.00 91.50 81 HIS A O 1
ATOM 635 N N . PHE A 1 82 ? -29.257 10.410 21.265 1.00 91.50 82 PHE A N 1
ATOM 636 C CA . PHE A 1 82 ? -28.487 9.477 22.069 1.00 91.50 82 PHE A CA 1
ATOM 637 C C . PHE A 1 82 ? -27.106 10.039 22.395 1.00 91.50 82 PHE A C 1
ATOM 639 O O . PHE A 1 82 ? -26.474 10.730 21.596 1.00 91.50 82 PHE A O 1
ATOM 646 N N . ASP A 1 83 ? -26.629 9.706 23.583 1.00 93.12 83 ASP A N 1
ATOM 647 C CA . ASP A 1 83 ? -25.269 9.937 24.034 1.00 93.12 83 ASP A CA 1
ATOM 648 C C . ASP A 1 83 ? -24.550 8.590 24.079 1.00 93.12 83 ASP A C 1
ATOM 650 O O . ASP A 1 83 ? -24.959 7.686 24.813 1.00 93.12 83 ASP A O 1
ATOM 654 N N . LEU A 1 84 ? -23.533 8.437 23.238 1.00 92.62 84 LEU A N 1
ATOM 655 C CA . LEU A 1 84 ? -22.767 7.210 23.094 1.00 92.62 84 LEU A CA 1
ATOM 656 C C . LEU A 1 84 ? -21.394 7.401 23.726 1.00 92.62 84 LEU A C 1
ATOM 658 O O . LEU A 1 84 ? -20.627 8.267 23.310 1.00 92.62 84 LEU A O 1
ATOM 662 N N . THR A 1 85 ? -21.073 6.550 24.691 1.00 94.00 85 THR A N 1
ATOM 663 C CA . THR A 1 85 ? -19.750 6.455 25.302 1.00 94.00 85 THR A CA 1
ATOM 664 C C . THR A 1 85 ? -19.071 5.177 24.823 1.00 94.00 85 THR A C 1
ATOM 666 O O . THR A 1 85 ? -19.561 4.074 25.068 1.00 94.00 85 THR A O 1
ATOM 669 N N . LEU A 1 86 ? -17.935 5.327 24.149 1.00 92.62 86 LEU A N 1
ATOM 670 C CA . LEU A 1 86 ? -17.042 4.254 23.734 1.00 92.62 86 LEU A CA 1
ATOM 671 C C . LEU A 1 86 ? -15.849 4.213 24.692 1.00 92.62 86 LEU A C 1
ATOM 673 O O . LEU A 1 86 ? -15.127 5.198 24.822 1.00 92.62 86 LEU A O 1
ATOM 677 N N . VAL A 1 87 ? -15.626 3.076 25.345 1.00 92.00 87 VAL A N 1
ATOM 678 C CA . VAL A 1 87 ? -14.470 2.864 26.226 1.00 92.00 87 VAL A CA 1
ATOM 679 C C . VAL A 1 87 ? -13.593 1.773 25.630 1.00 92.00 87 VAL A C 1
ATOM 681 O O . VAL A 1 87 ? -14.044 0.635 25.496 1.00 92.00 87 VAL A O 1
ATOM 684 N N . THR A 1 88 ? -12.354 2.098 25.264 1.00 87.38 88 THR A N 1
ATOM 685 C CA . THR A 1 88 ? -11.385 1.099 24.782 1.00 87.38 88 THR A CA 1
ATOM 686 C C . THR A 1 88 ? -10.814 0.278 25.941 1.00 87.38 88 THR A C 1
ATOM 688 O O . THR A 1 88 ? -10.882 0.685 27.101 1.00 87.38 88 THR A O 1
ATOM 691 N N . VAL A 1 89 ? -10.193 -0.869 25.643 1.00 81.25 89 VAL A N 1
ATOM 692 C CA . VAL A 1 89 ? -9.487 -1.691 26.656 1.00 81.25 89 VAL A CA 1
ATOM 693 C C . VAL A 1 89 ? -8.384 -0.937 27.399 1.00 81.25 89 VAL A C 1
ATOM 695 O O . VAL A 1 89 ? -8.078 -1.257 28.542 1.00 81.25 89 VAL A O 1
ATOM 698 N N . GLU A 1 90 ? -7.808 0.085 26.770 1.00 81.06 90 GLU A N 1
ATOM 699 C CA . GLU A 1 90 ? -6.785 0.952 27.364 1.00 81.06 90 GLU A CA 1
ATOM 700 C C . GLU A 1 90 ? -7.385 2.004 28.317 1.00 81.06 90 GLU A C 1
ATOM 702 O O . GLU A 1 90 ? -6.658 2.818 28.883 1.00 81.06 90 GLU A O 1
ATOM 707 N N . GLY A 1 91 ? -8.712 2.006 28.499 1.00 83.00 91 GLY A N 1
ATOM 708 C CA . GLY A 1 91 ? -9.433 2.956 29.344 1.00 83.00 91 GLY A CA 1
ATOM 709 C C . GLY A 1 91 ? -9.643 4.324 28.696 1.00 83.00 91 GLY A C 1
ATOM 710 O O . GLY A 1 91 ? -10.031 5.269 29.382 1.00 83.00 91 GLY A O 1
ATOM 711 N N . LYS A 1 92 ? -9.391 4.458 27.386 1.00 88.31 92 LYS A N 1
ATOM 712 C CA . LYS A 1 92 ? -9.671 5.695 26.654 1.00 88.31 92 LYS A CA 1
ATOM 713 C C . LYS A 1 92 ? -11.176 5.809 26.437 1.00 88.31 92 LYS A C 1
ATOM 715 O O . LYS A 1 92 ? -11.775 4.940 25.806 1.00 88.31 92 LYS A O 1
ATOM 720 N N . GLU A 1 93 ? -11.762 6.882 26.954 1.00 92.38 93 GLU A N 1
ATOM 721 C CA . GLU A 1 93 ? -13.177 7.199 26.785 1.00 92.38 93 GLU A CA 1
ATOM 722 C C . GLU A 1 93 ? -13.366 8.211 25.650 1.00 92.38 93 GLU A C 1
ATOM 724 O O . GLU A 1 93 ? -12.748 9.279 25.636 1.00 92.38 93 GLU A O 1
ATOM 729 N N . GLU A 1 94 ? -14.238 7.881 24.704 1.00 93.12 94 GLU A N 1
ATOM 730 C CA . GLU A 1 94 ? -14.673 8.759 23.622 1.00 93.12 94 GLU A CA 1
ATOM 731 C C . GLU A 1 94 ? -16.195 8.887 23.665 1.00 93.12 94 GLU A C 1
ATOM 733 O O . GLU A 1 94 ? -16.909 7.899 23.828 1.00 93.12 94 GLU A O 1
ATOM 738 N N . ARG A 1 95 ? -16.704 10.117 23.549 1.00 92.94 95 ARG A N 1
ATOM 739 C CA . ARG A 1 95 ? -18.129 10.412 23.715 1.00 92.94 95 ARG A CA 1
ATOM 740 C C . ARG A 1 95 ? -18.688 11.118 22.491 1.00 92.94 95 ARG A C 1
ATOM 742 O O . ARG A 1 95 ? -18.114 12.103 22.026 1.00 92.94 95 ARG A O 1
ATOM 749 N N . TYR A 1 96 ? -19.822 10.633 22.002 1.00 91.25 96 TYR A N 1
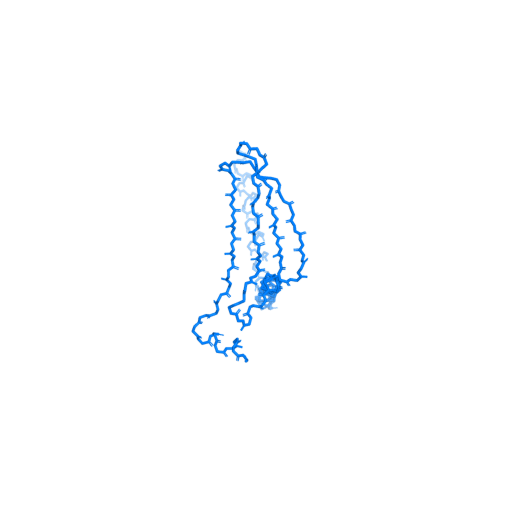ATOM 750 C CA . TYR A 1 96 ? -20.456 11.075 20.766 1.00 91.25 96 TYR A CA 1
ATOM 751 C C . TYR A 1 96 ? -21.935 11.373 20.996 1.00 91.25 96 TYR A C 1
ATOM 753 O O . TYR A 1 96 ? -22.634 10.620 21.667 1.00 91.25 96 TYR A O 1
ATOM 761 N N . GLN A 1 97 ? -22.428 12.459 20.400 1.00 91.31 97 GLN A N 1
ATOM 762 C CA . GLN A 1 97 ? -23.863 12.721 20.305 1.00 91.31 97 GLN A CA 1
ATOM 763 C C . GLN A 1 97 ? -24.367 12.206 18.967 1.00 91.31 97 GLN A C 1
ATOM 765 O O . GLN A 1 97 ? -23.836 12.569 17.917 1.00 91.31 97 GLN A O 1
ATOM 770 N N . ILE A 1 98 ? -25.375 11.348 19.019 1.00 90.19 98 ILE A N 1
ATOM 771 C CA . ILE A 1 98 ? -25.926 10.667 17.856 1.00 90.19 98 ILE A CA 1
ATOM 772 C C . ILE A 1 98 ? -27.409 10.984 17.770 1.00 90.19 98 ILE A C 1
ATOM 774 O O . ILE A 1 98 ? -28.130 10.903 18.762 1.00 90.19 98 ILE A O 1
ATOM 778 N N . TYR A 1 99 ? -27.863 11.304 16.565 1.00 87.44 99 TYR A N 1
ATOM 779 C CA . TYR A 1 99 ? -29.270 11.528 16.284 1.00 87.44 99 TYR A CA 1
ATOM 780 C C . TYR A 1 99 ? -29.816 10.375 15.444 1.00 87.44 99 TYR A C 1
ATOM 782 O O . TYR A 1 99 ? -29.340 10.153 14.332 1.00 87.44 99 TYR A O 1
ATOM 790 N N . GLY A 1 100 ? -30.803 9.666 15.996 1.00 77.94 100 GLY A N 1
ATOM 791 C CA . GLY A 1 100 ? -31.655 8.691 15.314 1.00 77.94 100 GLY A CA 1
ATOM 792 C C . GLY A 1 100 ? -30.960 7.816 14.271 1.00 77.94 100 GLY A C 1
ATOM 793 O O . GLY A 1 100 ? -29.915 7.218 14.518 1.00 77.94 100 GLY A O 1
ATOM 794 N N . ASP A 1 101 ? -31.583 7.743 13.099 1.00 75.19 101 ASP A N 1
ATOM 795 C CA . ASP A 1 101 ? -31.395 6.711 12.073 1.00 75.19 101 ASP A CA 1
ATOM 796 C C . ASP A 1 101 ? -30.041 6.743 11.322 1.00 75.19 101 ASP A C 1
ATOM 798 O O . ASP A 1 101 ? -29.898 6.093 10.286 1.00 75.19 101 ASP A O 1
ATOM 802 N N . GLN A 1 102 ? -29.040 7.502 11.788 1.00 69.75 102 GLN A N 1
ATOM 803 C CA . GLN A 1 102 ? -27.787 7.743 11.054 1.00 69.75 102 GLN A CA 1
ATOM 804 C C . GLN A 1 102 ? -26.520 7.458 11.867 1.00 69.75 102 GLN A C 1
ATOM 806 O O . GLN A 1 102 ? -25.586 8.261 11.883 1.00 69.75 102 GLN A O 1
ATOM 811 N N . TRP A 1 103 ? -26.443 6.295 12.512 1.00 83.31 103 TRP A N 1
ATOM 812 C CA . TRP A 1 103 ? -25.183 5.829 13.092 1.00 83.31 103 TRP A CA 1
ATOM 813 C C . TRP A 1 103 ? -24.774 4.459 12.578 1.00 83.31 103 TRP A C 1
ATOM 815 O O . TRP A 1 103 ? -25.597 3.590 12.300 1.00 83.31 103 TRP A O 1
ATOM 825 N N . GLN A 1 104 ? -23.463 4.284 12.452 1.00 85.94 104 GLN A N 1
ATOM 826 C CA . GLN A 1 104 ? -22.841 3.038 12.045 1.00 85.94 104 GLN A CA 1
ATOM 827 C C . GLN A 1 104 ? -21.603 2.813 12.905 1.00 85.94 104 GLN A C 1
ATOM 829 O O . GLN A 1 104 ? -20.796 3.721 13.097 1.00 85.94 104 GLN A O 1
ATOM 834 N N . LEU A 1 105 ? -21.449 1.585 13.390 1.00 85.62 105 LEU A N 1
ATOM 835 C CA . LEU A 1 105 ? -20.239 1.113 14.044 1.00 85.62 105 LEU A CA 1
ATOM 836 C C . LEU A 1 105 ? -19.608 0.045 13.146 1.00 85.62 105 LEU A C 1
ATOM 838 O O . LEU A 1 105 ? -20.222 -0.991 12.901 1.00 85.62 105 LEU A O 1
ATOM 842 N N . ASP A 1 106 ? -18.409 0.318 12.631 1.00 88.00 106 ASP A N 1
ATOM 843 C CA . ASP A 1 106 ? -17.615 -0.638 11.852 1.00 88.00 106 ASP A CA 1
ATOM 844 C C . ASP A 1 106 ? -16.443 -1.126 12.711 1.00 88.00 106 ASP A C 1
ATOM 846 O O . ASP A 1 106 ? -15.713 -0.324 13.296 1.00 88.00 106 ASP A O 1
ATOM 850 N N . ALA A 1 107 ? -16.270 -2.441 12.786 1.00 82.62 107 ALA A N 1
ATOM 851 C CA . ALA A 1 107 ? -15.152 -3.079 13.462 1.00 82.62 107 ALA A CA 1
ATOM 852 C C . ALA A 1 107 ? -14.440 -3.978 12.454 1.00 82.62 107 ALA A C 1
ATOM 854 O O . ALA A 1 107 ? -15.039 -4.884 11.874 1.00 82.62 107 ALA A O 1
ATOM 855 N N . ARG A 1 108 ? -13.144 -3.732 12.247 1.00 82.81 108 ARG A N 1
ATOM 856 C CA . ARG A 1 108 ? -12.333 -4.475 11.279 1.00 82.81 108 ARG A CA 1
ATOM 857 C C . ARG A 1 108 ? -11.346 -5.364 12.007 1.00 82.81 108 ARG A C 1
ATOM 859 O O . ARG A 1 108 ? -10.547 -4.885 12.806 1.00 82.81 108 ARG A O 1
ATOM 866 N N . LEU A 1 109 ? -11.394 -6.655 11.695 1.00 79.06 109 LEU A N 1
ATOM 867 C CA . LEU A 1 109 ? -10.487 -7.656 12.237 1.00 79.06 109 LEU A CA 1
ATOM 868 C C . LEU A 1 109 ? -9.643 -8.248 11.111 1.00 79.06 109 LEU A C 1
ATOM 870 O O . LEU A 1 109 ? -10.176 -8.795 10.144 1.00 79.06 109 LEU A O 1
ATOM 874 N N . LEU A 1 110 ? -8.324 -8.172 11.260 1.00 78.69 110 LEU A N 1
ATOM 875 C CA . LEU A 1 110 ? -7.389 -8.820 10.352 1.00 78.69 110 LEU A CA 1
ATOM 876 C C . LEU A 1 110 ? -7.031 -10.204 10.902 1.00 78.69 110 LEU A C 1
ATOM 878 O O . LEU A 1 110 ? -6.461 -10.319 11.985 1.00 78.69 110 LEU A O 1
ATOM 882 N N . THR A 1 111 ? -7.373 -11.259 10.161 1.00 77.62 111 THR A N 1
ATOM 883 C CA . THR A 1 111 ? -7.063 -12.645 10.538 1.00 77.62 111 THR A CA 1
ATOM 884 C C . THR A 1 111 ? -6.149 -13.289 9.504 1.00 77.62 111 THR A C 1
ATOM 886 O O . THR A 1 111 ? -6.367 -13.191 8.297 1.00 77.62 111 THR A O 1
ATOM 889 N N . TRP A 1 112 ? -5.098 -13.956 9.979 1.00 79.44 112 TRP A N 1
ATOM 890 C CA . TRP A 1 112 ? -4.206 -14.727 9.119 1.00 79.44 112 TRP A CA 1
ATOM 891 C C . TRP A 1 112 ? -4.797 -16.114 8.874 1.00 79.44 112 TRP A C 1
ATOM 893 O O . TRP A 1 112 ? -5.211 -16.792 9.814 1.00 79.44 112 TRP A O 1
ATOM 903 N N . VAL A 1 113 ? -4.796 -16.562 7.618 1.00 80.38 113 VAL A N 1
ATOM 904 C CA . VAL A 1 113 ? -5.295 -17.886 7.217 1.00 80.38 113 VAL A CA 1
ATOM 905 C C . VAL A 1 113 ? -4.183 -18.742 6.605 1.00 80.38 113 VAL A C 1
ATOM 907 O O . VAL A 1 113 ? -3.223 -18.233 6.025 1.00 80.38 113 VAL A O 1
ATOM 910 N N . GLY A 1 114 ? -4.307 -20.067 6.726 1.00 82.62 114 GLY A N 1
ATOM 911 C CA . GLY A 1 114 ? -3.385 -21.021 6.101 1.00 82.62 114 GLY A CA 1
ATOM 912 C C . GLY A 1 114 ? -1.964 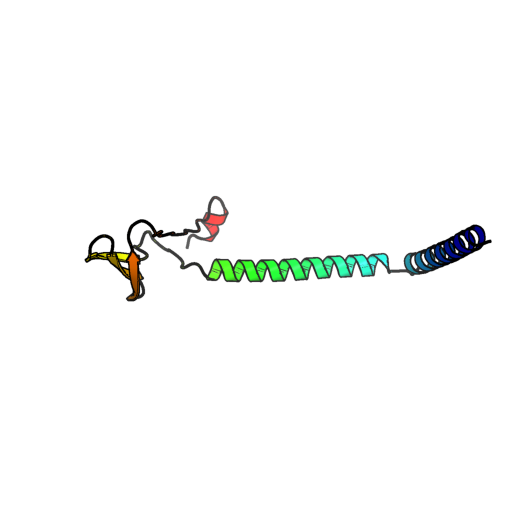-21.003 6.694 1.00 82.62 114 GLY A C 1
ATOM 913 O O . GLY A 1 114 ? -1.806 -20.745 7.887 1.00 82.62 114 GLY A O 1
ATOM 914 N N . PRO A 1 115 ? -0.909 -21.277 5.898 1.00 80.62 115 PRO A N 1
ATOM 915 C CA . PRO A 1 115 ? 0.475 -21.344 6.385 1.00 80.62 115 PRO A CA 1
ATOM 916 C C . PRO A 1 115 ? 0.966 -20.060 7.069 1.00 80.62 115 PRO A C 1
ATOM 918 O O . PRO A 1 115 ? 1.797 -20.121 7.970 1.00 80.62 115 PRO A O 1
ATOM 921 N N . LEU A 1 116 ? 0.420 -18.900 6.689 1.00 78.69 116 LEU A N 1
ATOM 922 C CA . LEU A 1 116 ? 0.744 -17.614 7.312 1.00 78.69 116 LEU A CA 1
ATOM 923 C C . LEU A 1 116 ? 0.208 -17.511 8.746 1.00 78.69 116 LEU A C 1
ATOM 925 O O . LEU A 1 116 ? 0.835 -16.868 9.582 1.00 78.69 116 LEU A O 1
ATOM 929 N N . ALA A 1 117 ? -0.888 -18.207 9.070 1.00 76.75 117 ALA A N 1
ATOM 930 C CA . ALA A 1 117 ? -1.391 -18.280 10.440 1.00 76.75 117 ALA A 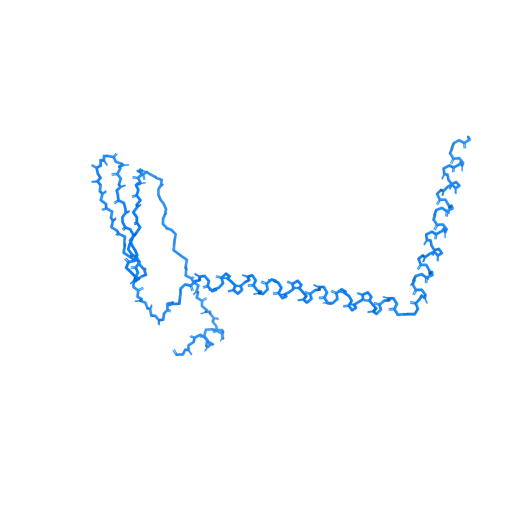CA 1
ATOM 931 C C . ALA A 1 117 ? -0.384 -18.956 11.387 1.00 76.75 117 ALA A C 1
ATOM 933 O O . ALA A 1 117 ? -0.322 -18.613 12.565 1.00 76.75 117 ALA A O 1
ATOM 934 N N . ALA A 1 118 ? 0.440 -19.883 10.880 1.00 73.88 118 ALA A N 1
ATOM 935 C CA . ALA A 1 118 ? 1.480 -20.536 11.675 1.00 73.88 118 ALA A CA 1
ATOM 936 C C . ALA A 1 118 ? 2.625 -19.582 12.057 1.00 73.88 118 ALA A C 1
ATOM 938 O O . ALA A 1 118 ? 3.261 -19.792 13.083 1.00 73.88 118 ALA A O 1
ATOM 939 N N . LEU A 1 119 ? 2.863 -18.520 11.278 1.00 70.12 119 LEU A N 1
ATOM 940 C CA . LEU A 1 119 ? 3.870 -17.498 11.591 1.00 70.12 119 LEU A CA 1
ATOM 941 C C . LEU A 1 119 ? 3.407 -16.532 12.694 1.00 70.12 119 LEU A C 1
ATOM 943 O O . LEU A 1 119 ? 4.242 -15.920 13.355 1.00 70.12 119 LEU A O 1
ATOM 947 N N . GLY A 1 120 ? 2.090 -16.393 12.887 1.00 61.12 120 GLY A N 1
ATOM 948 C CA . GLY A 1 120 ? 1.485 -15.527 13.904 1.00 61.12 120 GLY A CA 1
ATOM 949 C C . GLY A 1 120 ? 1.244 -16.200 15.259 1.00 61.12 120 GLY A C 1
ATOM 950 O O . GLY A 1 120 ? 0.970 -15.505 16.231 1.00 61.12 120 GLY A O 1
ATOM 951 N N . LYS A 1 121 ? 1.351 -17.533 15.347 1.00 56.03 121 LYS A N 1
ATOM 952 C CA . LYS A 1 121 ? 1.246 -18.263 16.617 1.00 56.03 121 LYS A CA 1
ATOM 953 C C . LYS A 1 121 ? 2.593 -18.237 17.344 1.00 56.03 121 LYS A C 1
ATOM 955 O O . LYS A 1 121 ? 3.503 -18.979 16.979 1.00 56.03 121 LYS A O 1
ATOM 960 N N . LYS A 1 122 ? 2.705 -17.400 18.374 1.00 49.69 122 LYS A N 1
ATOM 961 C CA . LYS A 1 122 ? 3.619 -17.629 19.500 1.00 49.69 122 LYS A CA 1
ATOM 962 C C . LYS A 1 122 ? 2.814 -18.051 20.714 1.00 49.69 122 LYS A C 1
ATOM 964 O O . LYS A 1 122 ? 1.714 -17.487 20.888 1.00 49.69 122 LYS A O 1
#